Protein AF-A0A196LD82-F1 (afdb_monomer)

Sequence (75 aa):
MTTGEIEKALGGASHRTIFNHVRELEADGIVTSDARDDRNGQRVRYAADREAIRRELREYSKYLLGEPLTGDDAS

Secondary structure (DSSP, 8-state):
--HHHHHHHHSSS-HHHHHHHHHHHHHTTSEEE---S--TT----EEE-HHHHHHHHHHHHHHHHSSPPPTTTT-

pLDDT: mean 87.87, std 9.91, range [47.19, 95.94]

Solvent-accessible surface area (backbone atoms only — not comparable to full-atom values): 4456 Å² total; per-residue (Å²): 84,34,64,70,55,49,31,66,72,64,73,76,57,52,64,66,58,51,49,52,51,54,53,50,36,36,74,72,59,30,29,47,64,76,60,57,102,69,57,83,95,53,90,46,44,42,47,72,40,68,67,45,48,55,50,51,50,22,53,51,29,27,72,77,73,73,47,57,66,54,88,77,80,80,117

Structure (mmCIF, N/CA/C/O backbone):
data_AF-A0A196LD82-F1
#
_entry.id   AF-A0A196LD82-F1
#
loop_
_atom_site.group_PDB
_atom_site.id
_atom_site.type_symbol
_atom_site.label_atom_id
_atom_site.label_alt_id
_atom_site.label_comp_id
_atom_site.label_asym_id
_atom_site.label_entity_id
_atom_site.label_seq_id
_atom_site.pdbx_PDB_ins_code
_atom_site.Cartn_x
_atom_site.Cartn_y
_atom_site.Cartn_z
_atom_site.occupancy
_atom_site.B_iso_or_equiv
_atom_site.auth_seq_id
_atom_site.auth_comp_id
_atom_site.auth_asym_id
_atom_site.auth_atom_id
_atom_site.pdbx_PDB_model_num
ATOM 1 N N . MET A 1 1 ? 5.836 5.667 -9.097 1.00 88.69 1 MET A N 1
ATOM 2 C CA . MET A 1 1 ? 7.195 5.504 -8.528 1.00 88.69 1 MET A CA 1
ATOM 3 C C . MET A 1 1 ? 7.714 4.115 -8.851 1.00 88.69 1 MET A C 1
ATOM 5 O O . MET A 1 1 ? 6.905 3.222 -9.026 1.00 88.69 1 MET A O 1
ATOM 9 N N . THR A 1 2 ? 9.021 3.904 -8.932 1.00 91.88 2 THR A N 1
ATOM 10 C CA . THR A 1 2 ? 9.642 2.569 -9.058 1.00 91.88 2 THR A CA 1
ATOM 11 C C . THR A 1 2 ? 10.222 2.095 -7.726 1.00 91.88 2 THR A C 1
ATOM 13 O O . THR A 1 2 ? 10.436 2.916 -6.836 1.00 91.88 2 THR A O 1
ATOM 16 N N . THR A 1 3 ? 10.538 0.803 -7.580 1.00 89.56 3 THR A N 1
ATOM 17 C CA . THR A 1 3 ? 11.140 0.264 -6.340 1.00 89.56 3 THR A CA 1
ATOM 18 C C . THR A 1 3 ? 12.419 1.012 -5.950 1.00 89.56 3 THR A C 1
ATOM 20 O O . THR A 1 3 ? 12.577 1.385 -4.794 1.00 89.56 3 THR A O 1
ATOM 23 N N . GLY A 1 4 ? 13.294 1.322 -6.914 1.00 89.06 4 GLY A N 1
ATOM 24 C CA . GLY A 1 4 ? 14.524 2.080 -6.647 1.00 89.06 4 GLY A CA 1
ATOM 25 C C . GLY A 1 4 ? 14.290 3.558 -6.300 1.00 89.06 4 GLY A C 1
ATOM 26 O O . GLY A 1 4 ? 15.077 4.154 -5.572 1.00 89.06 4 GLY A O 1
ATOM 27 N N . GLU A 1 5 ? 13.209 4.171 -6.796 1.00 91.81 5 GLU A N 1
ATOM 28 C CA . GLU A 1 5 ? 12.810 5.528 -6.381 1.00 91.81 5 GLU A CA 1
ATOM 29 C C . GLU A 1 5 ? 12.277 5.527 -4.942 1.00 91.81 5 GLU A C 1
ATOM 31 O O . GLU A 1 5 ? 12.595 6.432 -4.176 1.00 91.81 5 GLU A O 1
ATOM 36 N N . ILE A 1 6 ? 11.516 4.494 -4.567 1.00 91.25 6 ILE A N 1
ATOM 37 C CA . ILE A 1 6 ? 11.011 4.302 -3.201 1.00 91.25 6 ILE A CA 1
ATOM 38 C C . ILE A 1 6 ? 12.174 4.036 -2.235 1.00 91.25 6 ILE A C 1
ATOM 40 O O . ILE A 1 6 ? 12.225 4.629 -1.164 1.00 91.25 6 ILE A O 1
ATOM 44 N N . GLU A 1 7 ? 13.147 3.215 -2.631 1.00 91.81 7 GLU A N 1
ATOM 45 C CA . GLU A 1 7 ? 14.354 2.924 -1.844 1.00 91.81 7 GLU A CA 1
ATOM 46 C C . GLU A 1 7 ? 15.143 4.181 -1.497 1.00 91.81 7 GLU A C 1
ATOM 48 O O . GLU A 1 7 ? 15.446 4.428 -0.329 1.00 91.81 7 GLU A O 1
ATOM 53 N N . LYS A 1 8 ? 15.389 5.035 -2.493 1.00 91.25 8 LYS A N 1
ATOM 54 C CA . LYS A 1 8 ? 16.047 6.327 -2.277 1.00 91.25 8 LYS A CA 1
ATOM 55 C C . LYS A 1 8 ? 15.245 7.249 -1.361 1.00 91.25 8 LYS A C 1
ATOM 57 O O . LYS A 1 8 ? 15.846 7.973 -0.578 1.00 91.25 8 LYS A O 1
ATOM 62 N N . ALA A 1 9 ? 13.917 7.235 -1.467 1.00 90.81 9 ALA A N 1
ATOM 63 C CA . ALA A 1 9 ? 13.049 8.081 -0.653 1.00 90.81 9 ALA A CA 1
ATOM 64 C C . ALA A 1 9 ? 12.983 7.625 0.814 1.00 90.81 9 ALA A C 1
ATOM 66 O O . ALA A 1 9 ? 12.934 8.464 1.707 1.00 90.81 9 ALA A O 1
ATOM 67 N N . LEU A 1 10 ? 12.993 6.312 1.066 1.00 88.00 10 LEU A N 1
ATOM 68 C CA . LEU A 1 10 ? 12.906 5.745 2.415 1.00 88.00 10 LEU A CA 1
ATOM 69 C C . LEU A 1 10 ? 14.260 5.683 3.137 1.00 88.00 10 LEU A C 1
ATOM 71 O O . LEU A 1 10 ? 14.284 5.548 4.356 1.00 88.00 10 LEU A O 1
ATOM 75 N N . GLY A 1 11 ? 15.383 5.755 2.415 1.00 81.69 11 GLY A N 1
ATOM 76 C CA . GLY A 1 11 ? 16.722 5.982 2.976 1.00 81.69 11 GLY A CA 1
ATOM 77 C C . GLY A 1 11 ? 17.295 4.885 3.890 1.00 81.69 11 GLY A C 1
ATOM 78 O O . GLY A 1 11 ? 18.431 5.022 4.335 1.00 81.69 11 GLY A O 1
ATOM 79 N N . GLY A 1 12 ? 16.554 3.806 4.170 1.00 81.44 12 GLY A N 1
ATOM 80 C CA . GLY A 1 12 ? 16.993 2.753 5.098 1.00 81.44 12 GLY A CA 1
ATOM 81 C C . GLY A 1 12 ? 16.379 1.364 4.898 1.00 81.44 12 GLY A C 1
ATOM 82 O O . GLY A 1 12 ? 16.786 0.423 5.575 1.00 81.44 12 GLY A O 1
ATOM 83 N N . ALA A 1 13 ? 15.431 1.195 3.972 1.00 87.31 13 ALA A N 1
ATOM 84 C CA . ALA A 1 13 ? 14.856 -0.112 3.656 1.00 87.31 13 ALA A CA 1
ATOM 85 C C . ALA A 1 13 ? 15.564 -0.735 2.446 1.00 87.31 13 ALA A C 1
ATOM 87 O O . ALA A 1 13 ? 15.803 -0.058 1.449 1.00 87.31 13 ALA A O 1
ATOM 88 N N . SER A 1 14 ? 15.875 -2.032 2.518 1.00 90.12 14 SER A N 1
ATOM 89 C CA . SER A 1 14 ? 16.501 -2.734 1.392 1.00 90.12 14 SER A CA 1
ATOM 90 C C . SER A 1 14 ? 15.550 -2.833 0.196 1.00 90.12 14 SER A C 1
ATOM 92 O O . SER A 1 14 ? 14.338 -2.994 0.374 1.00 90.12 14 SER A O 1
ATOM 94 N N . HIS A 1 15 ? 16.097 -2.851 -1.022 1.00 89.12 15 HIS A N 1
ATOM 95 C CA . HIS A 1 15 ? 15.330 -3.105 -2.244 1.00 89.12 15 HIS A CA 1
ATOM 96 C C . HIS A 1 15 ? 14.379 -4.310 -2.140 1.00 89.12 15 HIS A C 1
ATOM 98 O O . HIS A 1 15 ? 13.221 -4.233 -2.547 1.00 89.12 15 HIS A O 1
ATOM 104 N N . ARG A 1 16 ? 14.855 -5.426 -1.565 1.00 90.50 16 ARG A N 1
ATOM 105 C CA . ARG A 1 16 ? 14.063 -6.654 -1.388 1.00 90.50 16 ARG A CA 1
ATOM 106 C C . ARG A 1 16 ? 12.885 -6.438 -0.439 1.00 90.50 16 ARG A C 1
ATOM 108 O O . ARG A 1 16 ? 11.788 -6.903 -0.724 1.00 90.50 16 ARG A O 1
ATOM 115 N N . THR A 1 17 ? 13.106 -5.730 0.665 1.00 93.25 17 THR A N 1
ATOM 116 C CA . THR A 1 17 ? 12.051 -5.383 1.628 1.00 93.25 17 THR A CA 1
ATOM 117 C C . THR A 1 17 ? 10.973 -4.534 0.963 1.00 93.25 17 THR A C 1
ATOM 119 O O . THR A 1 17 ? 9.791 -4.841 1.067 1.00 93.25 17 THR A O 1
ATOM 122 N N . ILE A 1 18 ? 11.379 -3.509 0.214 1.00 92.31 18 ILE A N 1
ATOM 123 C CA . ILE A 1 18 ? 10.448 -2.618 -0.485 1.00 92.31 18 ILE A CA 1
ATOM 124 C C . ILE A 1 18 ? 9.669 -3.382 -1.549 1.00 92.31 18 ILE A C 1
ATOM 126 O O . ILE A 1 18 ? 8.459 -3.214 -1.659 1.00 92.31 18 ILE A O 1
ATOM 130 N N . PHE A 1 19 ? 10.344 -4.238 -2.318 1.00 91.50 19 PHE A N 1
ATOM 131 C CA . PHE A 1 19 ? 9.688 -5.082 -3.308 1.00 91.50 19 PHE A CA 1
ATOM 132 C C . PHE A 1 19 ? 8.595 -5.951 -2.674 1.00 91.50 19 PHE A C 1
ATOM 134 O O . PHE A 1 19 ? 7.479 -5.981 -3.187 1.00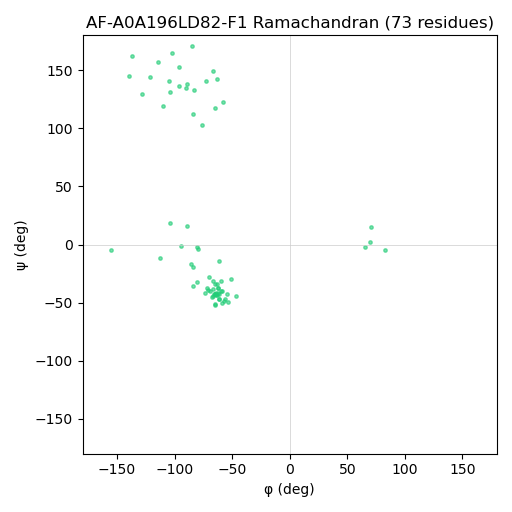 91.50 19 PHE A O 1
ATOM 141 N N . ASN A 1 20 ? 8.891 -6.602 -1.546 1.00 92.81 20 ASN A N 1
ATOM 142 C CA . ASN A 1 20 ? 7.914 -7.420 -0.832 1.00 92.81 20 ASN A CA 1
ATOM 143 C C . ASN A 1 20 ? 6.718 -6.589 -0.345 1.00 92.81 20 ASN A C 1
ATOM 145 O O . ASN A 1 20 ? 5.582 -6.964 -0.610 1.00 92.81 20 ASN A O 1
ATOM 149 N N . HIS A 1 21 ? 6.952 -5.428 0.269 1.00 93.19 21 HIS A N 1
ATOM 150 C CA . HIS A 1 21 ? 5.855 -4.575 0.737 1.00 93.19 21 HIS A CA 1
ATOM 151 C C . HIS A 1 21 ? 4.992 -4.040 -0.399 1.00 93.19 21 HIS A C 1
ATOM 153 O O . HIS A 1 21 ? 3.773 -4.043 -0.307 1.00 93.19 21 HIS A O 1
ATOM 159 N N . VAL A 1 22 ? 5.594 -3.614 -1.508 1.00 92.94 22 VAL A N 1
ATOM 160 C CA . VAL A 1 22 ? 4.816 -3.167 -2.669 1.00 92.94 22 VAL A CA 1
ATOM 161 C C . VAL A 1 22 ? 3.983 -4.315 -3.247 1.00 92.9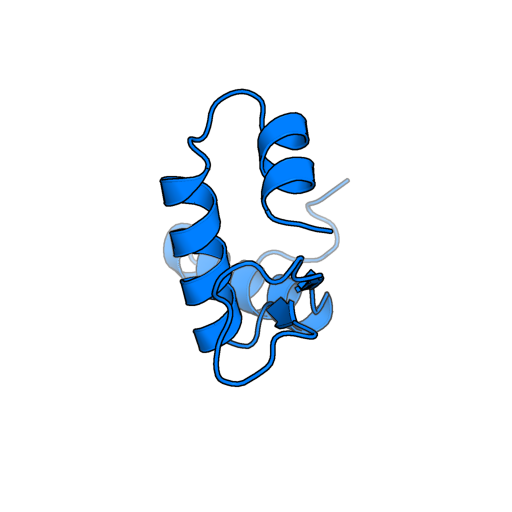4 22 VAL A C 1
ATOM 163 O O . VAL A 1 22 ? 2.863 -4.088 -3.696 1.00 92.94 22 VAL A O 1
ATOM 166 N N . ARG A 1 23 ? 4.493 -5.552 -3.200 1.00 92.25 23 ARG A N 1
ATOM 167 C CA . ARG A 1 23 ? 3.745 -6.745 -3.610 1.00 92.25 23 ARG A CA 1
ATOM 168 C C . ARG A 1 23 ? 2.553 -7.057 -2.708 1.00 92.25 23 ARG A C 1
ATOM 170 O O . ARG A 1 23 ? 1.529 -7.486 -3.237 1.00 92.25 23 ARG A O 1
ATOM 177 N N . GLU A 1 24 ? 2.696 -6.857 -1.402 1.00 94.44 24 GLU A N 1
ATOM 178 C CA . GLU A 1 24 ? 1.609 -6.975 -0.420 1.00 94.44 24 GLU A CA 1
ATOM 179 C C . GLU A 1 24 ? 0.552 -5.893 -0.673 1.00 94.44 24 GLU A C 1
ATOM 181 O O . GLU A 1 24 ? -0.601 -6.212 -0.937 1.00 94.44 24 GLU A O 1
ATOM 186 N N . LEU A 1 25 ? 0.969 -4.625 -0.764 1.00 94.38 25 LEU A N 1
ATOM 187 C CA . LEU A 1 25 ? 0.070 -3.499 -1.039 1.00 94.38 25 LEU A CA 1
ATOM 188 C C . LEU A 1 25 ? -0.672 -3.628 -2.381 1.00 94.38 25 LEU A C 1
ATOM 190 O O . LEU A 1 25 ? -1.792 -3.139 -2.516 1.00 94.38 25 LEU A O 1
ATOM 194 N N . GLU A 1 26 ? -0.064 -4.259 -3.388 1.00 93.44 26 GLU A N 1
ATOM 195 C CA . GLU A 1 26 ? -0.755 -4.605 -4.635 1.00 93.44 26 GLU A CA 1
ATOM 196 C C . GLU A 1 26 ? -1.801 -5.704 -4.457 1.00 93.44 26 GLU A C 1
ATOM 198 O O . GLU A 1 26 ? -2.862 -5.628 -5.071 1.00 93.44 26 GLU A O 1
ATOM 203 N N . ALA A 1 27 ? -1.509 -6.734 -3.658 1.00 93.56 27 ALA A N 1
ATOM 204 C CA . ALA A 1 27 ? -2.467 -7.802 -3.377 1.00 93.56 27 ALA A CA 1
ATOM 205 C C . ALA A 1 27 ? -3.691 -7.271 -2.613 1.00 93.56 27 ALA A C 1
ATOM 207 O O . ALA A 1 27 ? -4.811 -7.696 -2.888 1.00 93.56 27 ALA A O 1
ATOM 208 N N . ASP A 1 28 ? -3.476 -6.281 -1.746 1.00 93.06 28 ASP A N 1
ATOM 209 C CA . ASP A 1 28 ? -4.525 -5.597 -0.986 1.00 93.06 28 ASP A CA 1
ATOM 210 C C . ASP A 1 28 ? -5.265 -4.520 -1.808 1.00 93.06 28 ASP A C 1
ATOM 212 O O . ASP A 1 28 ? -6.192 -3.872 -1.322 1.00 93.06 28 ASP A O 1
ATOM 216 N N . GLY A 1 29 ? -4.863 -4.292 -3.065 1.00 94.31 29 GLY A N 1
ATOM 217 C CA . GLY A 1 29 ? -5.477 -3.297 -3.950 1.00 94.31 29 GLY A CA 1
ATOM 218 C C . GLY A 1 29 ? -5.199 -1.840 -3.560 1.00 94.31 29 GLY A C 1
ATOM 219 O O . GLY A 1 29 ? -5.864 -0.930 -4.050 1.00 94.31 29 GLY A O 1
ATOM 220 N N . ILE A 1 30 ? -4.221 -1.597 -2.687 1.00 95.94 30 ILE A N 1
ATOM 221 C CA . ILE A 1 30 ? -3.801 -0.258 -2.241 1.00 95.94 30 ILE A CA 1
ATOM 222 C C . ILE A 1 30 ? -2.878 0.386 -3.282 1.00 95.94 30 ILE A C 1
ATOM 224 O O . ILE A 1 30 ? -2.849 1.607 -3.464 1.00 95.94 30 ILE A O 1
ATOM 228 N N . VAL A 1 31 ? -2.106 -0.445 -3.977 1.00 95.69 31 VAL A N 1
ATOM 229 C CA . VAL A 1 31 ? -1.195 -0.046 -5.046 1.00 95.69 31 VAL A CA 1
ATOM 230 C C . VAL A 1 31 ? -1.578 -0.771 -6.329 1.00 95.69 31 VAL A C 1
ATOM 232 O O . VAL A 1 31 ? -1.974 -1.929 -6.322 1.00 95.69 31 VAL A O 1
ATOM 235 N N . THR A 1 32 ? -1.425 -0.086 -7.453 1.00 94.75 32 THR A N 1
ATOM 236 C CA . THR A 1 32 ? -1.489 -0.665 -8.795 1.00 94.75 32 THR A CA 1
ATOM 237 C C . THR A 1 32 ? -0.124 -0.552 -9.458 1.00 94.75 32 THR A C 1
ATOM 239 O O . THR A 1 32 ? 0.689 0.306 -9.091 1.00 94.75 32 THR A O 1
ATOM 242 N N . SER A 1 33 ? 0.144 -1.401 -10.447 1.00 93.38 33 SER A N 1
ATOM 243 C CA . SER A 1 33 ? 1.350 -1.287 -11.263 1.00 93.38 33 SER A CA 1
ATOM 244 C C . SER A 1 33 ? 1.091 -1.487 -12.747 1.00 93.38 33 SER A C 1
ATOM 246 O O . SER A 1 33 ? 0.076 -2.045 -13.153 1.00 93.38 33 SER A O 1
ATOM 248 N N . ASP A 1 34 ? 2.054 -1.042 -13.553 1.00 92.75 34 ASP A N 1
ATOM 249 C CA . ASP A 1 34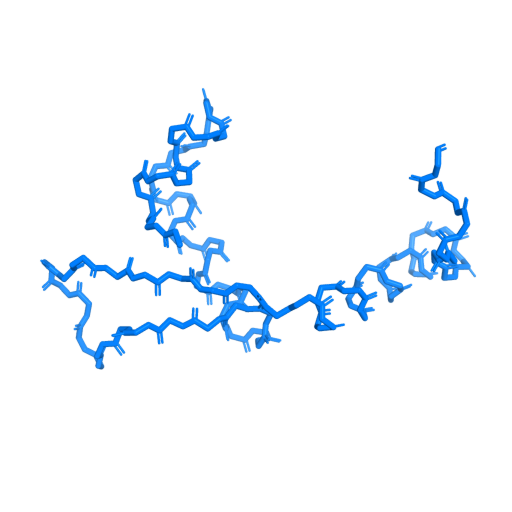 ? 2.140 -1.314 -14.992 1.00 92.75 34 ASP A CA 1
ATOM 250 C C . ASP A 1 34 ? 2.916 -2.608 -15.319 1.00 92.75 34 ASP A C 1
ATOM 252 O O . ASP A 1 34 ? 3.361 -2.817 -16.455 1.00 92.75 34 ASP A O 1
ATOM 256 N N . ALA A 1 35 ? 3.123 -3.468 -14.319 1.00 87.38 35 ALA A N 1
ATOM 257 C CA . ALA A 1 35 ? 3.820 -4.729 -14.499 1.00 87.38 35 ALA A CA 1
ATOM 258 C C . ALA A 1 35 ? 3.066 -5.651 -15.461 1.00 87.38 35 ALA A C 1
ATOM 260 O O . ALA A 1 35 ? 1.839 -5.746 -15.426 1.00 87.38 35 ALA A O 1
ATOM 261 N N . ARG A 1 36 ? 3.823 -6.384 -16.278 1.00 81.75 36 ARG A N 1
ATOM 262 C CA . ARG A 1 36 ? 3.304 -7.556 -16.990 1.00 81.75 36 ARG A CA 1
ATOM 263 C C . ARG A 1 36 ? 3.399 -8.785 -16.076 1.00 81.75 36 ARG A C 1
ATOM 265 O O . ARG A 1 36 ? 4.016 -8.708 -15.012 1.00 81.75 36 ARG A O 1
ATOM 272 N N . ASP A 1 37 ? 2.801 -9.904 -16.494 1.00 72.75 37 ASP A N 1
ATOM 273 C CA . ASP A 1 37 ? 2.779 -11.168 -15.729 1.00 72.75 37 ASP A CA 1
ATOM 274 C C . ASP A 1 37 ? 4.181 -11.616 -15.261 1.00 72.75 37 ASP A C 1
ATOM 276 O O . ASP A 1 37 ? 4.339 -12.210 -14.197 1.00 72.75 37 ASP A O 1
ATOM 280 N N . ASP A 1 38 ? 5.209 -11.258 -16.032 1.00 73.75 38 ASP A N 1
ATOM 281 C CA . ASP A 1 38 ? 6.629 -11.414 -15.733 1.00 73.75 38 ASP A CA 1
ATOM 282 C C . ASP A 1 38 ? 7.267 -10.030 -15.466 1.00 73.75 38 ASP A C 1
ATOM 284 O O . ASP A 1 38 ? 7.277 -9.161 -16.339 1.00 73.75 38 ASP A O 1
ATOM 288 N N . ARG A 1 39 ? 7.813 -9.829 -14.254 1.00 79.38 39 ARG A N 1
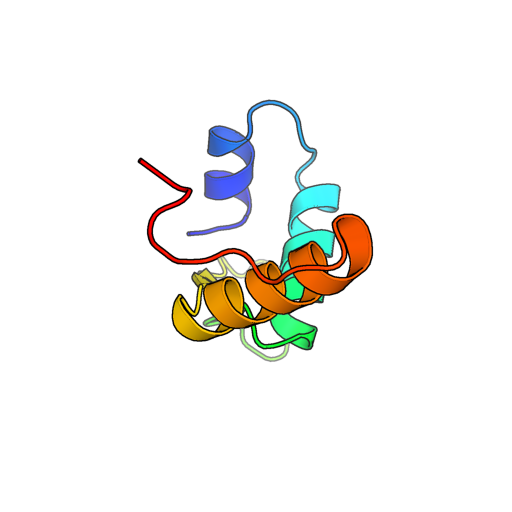ATOM 289 C CA . ARG A 1 39 ? 8.509 -8.596 -13.819 1.00 79.38 39 ARG A CA 1
ATOM 290 C C . ARG A 1 39 ? 10.031 -8.646 -14.002 1.00 79.38 39 ARG A C 1
ATOM 292 O O . ARG A 1 39 ? 10.713 -7.677 -13.658 1.00 79.38 39 ARG A O 1
ATOM 299 N N . ASN A 1 40 ? 10.593 -9.754 -14.485 1.00 76.12 40 ASN A N 1
ATOM 300 C CA . ASN A 1 40 ? 12.036 -9.971 -14.553 1.00 76.12 40 ASN A CA 1
ATOM 301 C C . ASN A 1 40 ? 12.698 -8.974 -15.507 1.00 76.12 40 ASN A C 1
ATOM 303 O O . ASN A 1 40 ? 12.424 -8.932 -16.703 1.00 76.12 40 ASN A O 1
ATOM 307 N N . GLY A 1 41 ? 13.591 -8.147 -14.959 1.00 77.50 41 GLY A N 1
ATOM 308 C CA . GLY A 1 41 ? 14.285 -7.105 -15.719 1.00 77.50 41 GLY A CA 1
ATOM 309 C C . GLY A 1 41 ? 13.394 -5.935 -16.157 1.00 77.50 41 GLY A C 1
ATOM 310 O O . GLY A 1 41 ? 13.890 -5.010 -16.802 1.00 77.50 41 GLY A O 1
ATOM 311 N N . GLN A 1 42 ? 12.106 -5.924 -15.795 1.00 84.50 42 GLN A N 1
ATOM 312 C CA . GLN A 1 42 ? 11.196 -4.831 -16.119 1.00 84.50 42 GLN A CA 1
ATOM 313 C C . GLN A 1 42 ? 11.332 -3.701 -15.093 1.00 84.50 42 GLN A C 1
ATOM 315 O O . GLN A 1 42 ? 11.265 -3.904 -13.880 1.00 84.50 42 GLN A O 1
ATOM 320 N N . ARG A 1 43 ? 11.433 -2.461 -15.581 1.00 88.12 43 ARG A N 1
ATOM 321 C CA . ARG A 1 43 ? 11.209 -1.285 -14.737 1.00 88.12 43 ARG A CA 1
ATOM 322 C C . ARG A 1 43 ? 9.705 -1.113 -14.519 1.00 88.12 43 ARG A C 1
ATOM 324 O O . ARG A 1 43 ? 9.018 -0.627 -15.410 1.00 88.12 43 ARG A O 1
ATOM 331 N N . VAL A 1 44 ? 9.229 -1.493 -13.339 1.00 91.56 44 VAL A N 1
ATOM 332 C CA . VAL A 1 44 ? 7.817 -1.383 -12.941 1.00 91.56 44 VAL A CA 1
ATOM 333 C C . VAL A 1 44 ? 7.545 -0.033 -12.278 1.00 91.56 44 VAL A C 1
ATOM 335 O O . VAL A 1 44 ? 8.309 0.410 -11.412 1.00 91.56 44 VAL A O 1
ATOM 338 N N . ARG A 1 45 ? 6.451 0.618 -12.674 1.00 93.00 45 ARG A N 1
ATOM 339 C CA . ARG A 1 45 ? 5.902 1.815 -12.039 1.00 93.00 45 ARG A CA 1
ATOM 340 C C . ARG A 1 45 ? 4.674 1.453 -11.221 1.00 93.00 45 ARG A C 1
ATOM 342 O O . ARG A 1 45 ? 3.740 0.829 -11.705 1.00 93.00 45 ARG A O 1
ATOM 349 N N . TYR A 1 46 ? 4.675 1.948 -9.998 1.00 93.31 46 TYR A N 1
ATOM 350 C CA . TYR A 1 46 ? 3.606 1.826 -9.027 1.00 93.31 46 TYR A CA 1
ATOM 351 C C . TYR A 1 46 ? 2.849 3.143 -8.891 1.00 93.31 46 TYR A C 1
ATOM 353 O O . TYR A 1 46 ? 3.465 4.222 -8.871 1.00 93.31 46 TYR A O 1
ATOM 361 N N . ALA A 1 47 ? 1.533 3.044 -8.754 1.00 95.19 47 ALA A N 1
ATOM 362 C CA . ALA A 1 47 ? 0.634 4.138 -8.427 1.00 95.19 47 ALA A CA 1
ATOM 363 C C . ALA A 1 47 ? -0.241 3.727 -7.241 1.00 95.19 47 ALA A C 1
ATOM 365 O O . ALA A 1 47 ? -0.826 2.649 -7.240 1.00 95.19 47 ALA A O 1
ATOM 366 N N . ALA A 1 48 ? -0.307 4.581 -6.225 1.00 94.06 48 ALA A N 1
ATOM 367 C CA . ALA A 1 48 ? -1.117 4.320 -5.047 1.00 94.06 48 ALA A CA 1
ATOM 368 C C . ALA A 1 48 ? -2.539 4.857 -5.231 1.00 94.06 48 ALA A C 1
ATOM 370 O O . ALA A 1 48 ? -2.722 5.981 -5.709 1.00 94.06 48 ALA A O 1
ATOM 371 N N . ASP A 1 49 ? -3.523 4.078 -4.797 1.00 94.94 49 ASP A N 1
ATOM 372 C CA . ASP A 1 49 ? -4.907 4.514 -4.691 1.00 94.94 49 ASP A CA 1
ATOM 373 C C . ASP A 1 49 ? -5.100 5.241 -3.351 1.00 94.94 49 ASP A C 1
ATOM 375 O O . ASP A 1 49 ? -5.012 4.669 -2.263 1.00 94.94 49 ASP A O 1
ATOM 379 N N . ARG A 1 50 ? -5.354 6.550 -3.431 1.00 92.75 50 ARG A N 1
ATOM 380 C CA . ARG A 1 50 ? -5.523 7.401 -2.246 1.00 92.75 50 ARG A CA 1
ATOM 381 C C . ARG A 1 50 ? -6.780 7.060 -1.453 1.00 92.75 50 ARG A C 1
ATOM 383 O O . ARG A 1 50 ? -6.792 7.268 -0.241 1.00 92.75 50 ARG A O 1
ATOM 390 N N . GLU A 1 51 ? -7.836 6.596 -2.108 1.00 93.62 51 GLU A N 1
ATOM 391 C CA . GLU A 1 51 ? -9.075 6.213 -1.435 1.00 93.62 51 GLU A CA 1
ATOM 392 C C . GLU A 1 51 ? -8.891 4.892 -0.698 1.00 93.62 51 GLU A C 1
ATOM 394 O O . GLU A 1 51 ? -9.292 4.792 0.465 1.00 93.62 51 GLU A O 1
ATOM 399 N N . ALA A 1 52 ? -8.203 3.932 -1.324 1.00 93.81 52 ALA A N 1
ATOM 400 C CA . ALA A 1 52 ? -7.812 2.685 -0.678 1.00 93.81 52 ALA A CA 1
ATOM 401 C C . ALA A 1 52 ? -6.932 2.945 0.552 1.00 93.81 52 ALA A C 1
ATOM 403 O O . ALA A 1 52 ? -7.284 2.506 1.642 1.00 93.81 52 ALA A O 1
ATOM 404 N N . ILE A 1 53 ? -5.874 3.760 0.428 1.00 94.00 53 ILE A N 1
ATOM 405 C CA . ILE A 1 53 ? -5.019 4.138 1.570 1.00 94.00 53 ILE A CA 1
ATOM 406 C C . ILE A 1 53 ? -5.851 4.725 2.714 1.00 94.00 53 ILE A C 1
ATOM 408 O O . ILE A 1 53 ? -5.710 4.320 3.864 1.00 94.00 53 ILE A O 1
ATOM 412 N N . ARG A 1 54 ? -6.729 5.689 2.414 1.00 93.06 54 ARG A N 1
ATOM 413 C CA . ARG A 1 54 ? -7.558 6.335 3.440 1.00 93.06 54 ARG A CA 1
ATOM 414 C C . ARG A 1 54 ? -8.502 5.350 4.121 1.00 93.06 54 ARG A C 1
ATOM 416 O O . ARG A 1 54 ? -8.757 5.497 5.311 1.00 93.06 54 ARG A O 1
ATOM 423 N N . ARG A 1 55 ? -9.052 4.390 3.378 1.00 92.62 55 ARG A N 1
ATOM 424 C CA . ARG A 1 55 ? -9.900 3.337 3.940 1.00 92.62 55 ARG A CA 1
ATOM 425 C C . ARG A 1 55 ? -9.100 2.445 4.883 1.00 92.62 55 ARG A C 1
ATOM 427 O O . ARG A 1 55 ? -9.513 2.307 6.028 1.00 92.62 55 ARG A O 1
ATOM 434 N N . GLU A 1 56 ? -7.957 1.930 4.443 1.00 92.56 56 GLU A N 1
ATOM 435 C CA . GLU A 1 56 ? -7.134 1.046 5.275 1.00 92.56 56 GLU A CA 1
ATOM 436 C C . GLU A 1 56 ? -6.633 1.758 6.536 1.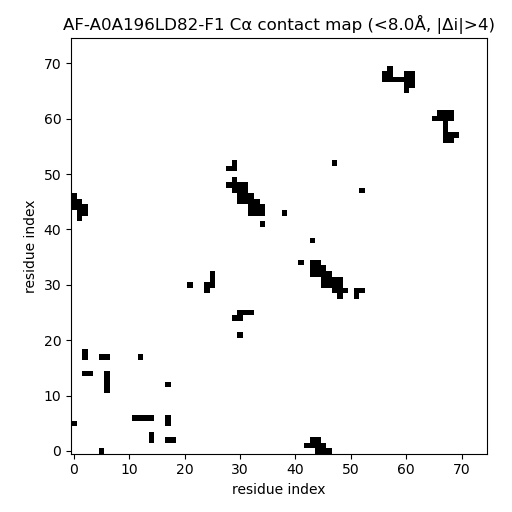00 92.56 56 GLU A C 1
ATOM 438 O O . GLU A 1 56 ? -6.716 1.203 7.626 1.00 92.56 56 GLU A O 1
ATOM 443 N N . LEU A 1 57 ? -6.207 3.022 6.435 1.00 92.50 57 LEU A N 1
ATOM 444 C CA . LEU A 1 57 ? -5.807 3.806 7.609 1.00 92.50 57 LEU A CA 1
ATOM 445 C C . LEU A 1 57 ? -6.947 3.967 8.622 1.00 92.50 57 LEU A C 1
ATOM 447 O O . LEU A 1 57 ? -6.707 3.861 9.821 1.00 92.50 57 LEU A O 1
ATOM 451 N N . ARG A 1 58 ? -8.189 4.180 8.169 1.00 93.12 58 ARG A N 1
ATOM 452 C CA . ARG A 1 58 ? -9.345 4.253 9.078 1.00 93.12 58 ARG A CA 1
ATOM 453 C C . ARG A 1 58 ? -9.587 2.936 9.806 1.00 93.12 58 ARG A C 1
ATOM 455 O O . ARG A 1 58 ? -9.837 2.964 11.010 1.00 93.12 58 ARG A O 1
ATOM 462 N N . GLU A 1 59 ? -9.509 1.811 9.100 1.00 91.38 59 GLU A N 1
ATOM 463 C CA . GLU A 1 59 ? -9.687 0.487 9.705 1.00 91.38 59 GLU A CA 1
ATOM 464 C C . GLU A 1 59 ? -8.558 0.163 10.689 1.00 91.38 59 GLU A C 1
ATOM 466 O O . GLU A 1 59 ? -8.822 -0.257 11.817 1.00 91.38 59 GLU A O 1
ATOM 471 N N . TYR A 1 60 ? -7.306 0.446 10.321 1.00 92.12 60 TYR A N 1
ATOM 472 C CA . TYR A 1 60 ? -6.160 0.268 11.212 1.00 92.12 60 TYR A CA 1
ATOM 473 C C . TYR A 1 60 ? -6.261 1.128 12.471 1.00 92.12 60 TYR A C 1
ATOM 475 O O . TYR A 1 60 ? -6.004 0.635 13.568 1.00 92.12 60 TYR A O 1
ATOM 483 N N . SER A 1 61 ? -6.671 2.388 12.348 1.00 93.19 61 SER A N 1
ATOM 484 C CA . SER A 1 61 ? -6.873 3.254 13.511 1.00 93.19 61 SER A CA 1
ATOM 485 C C . SER A 1 61 ? -7.994 2.764 14.400 1.00 93.19 61 SER A C 1
ATOM 487 O O . SER A 1 61 ? -7.806 2.679 15.609 1.00 93.19 61 SER A O 1
ATOM 489 N N . LYS A 1 62 ? -9.112 2.328 13.818 1.00 91.88 62 LYS A N 1
ATOM 490 C CA . LYS A 1 62 ? -10.192 1.718 14.590 1.00 91.88 62 LYS A CA 1
ATOM 491 C C . LYS A 1 62 ? -9.710 0.484 15.353 1.00 91.88 62 LYS A C 1
ATOM 493 O O . LYS A 1 62 ? -10.090 0.301 16.505 1.00 91.88 62 LYS A O 1
ATOM 498 N N . TYR A 1 63 ? -8.865 -0.342 14.739 1.00 92.62 63 TYR A N 1
ATOM 499 C CA . TYR A 1 63 ? -8.292 -1.519 15.388 1.00 92.62 63 TYR A CA 1
ATOM 500 C C . TYR A 1 63 ? -7.321 -1.165 16.528 1.00 92.62 63 TYR A C 1
ATOM 502 O O . TYR A 1 63 ? -7.391 -1.767 17.596 1.00 92.62 63 TYR A O 1
ATOM 510 N N . LEU A 1 64 ? -6.422 -0.198 16.317 1.00 94.62 64 LEU A N 1
ATOM 511 C CA . LEU A 1 64 ? -5.361 0.138 17.276 1.00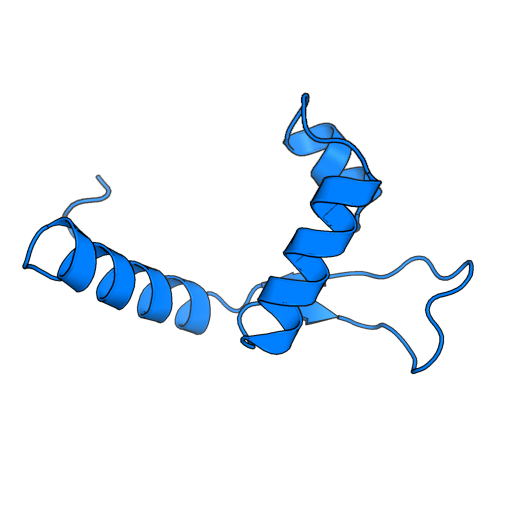 94.62 64 LEU A CA 1
ATOM 512 C C . LEU A 1 64 ? -5.814 1.090 18.389 1.00 94.62 64 LEU A C 1
ATOM 514 O O . LEU A 1 64 ? -5.331 0.987 19.514 1.00 94.62 64 LEU A O 1
ATOM 518 N N . LEU A 1 65 ? -6.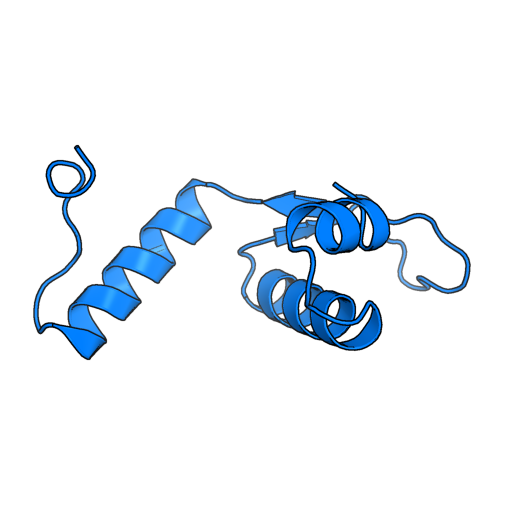700 2.029 18.066 1.00 93.81 65 LEU A N 1
ATOM 519 C CA . LEU A 1 65 ? -7.105 3.139 18.933 1.00 93.81 65 LEU A CA 1
ATOM 520 C C . LEU A 1 65 ? -8.564 3.025 19.391 1.00 93.81 65 LEU A C 1
ATOM 522 O O . LEU A 1 65 ? -8.981 3.746 20.289 1.00 93.81 65 LEU A O 1
ATOM 526 N N . GLY A 1 66 ? -9.347 2.121 18.797 1.00 92.50 66 GLY A N 1
ATOM 527 C CA . GLY A 1 66 ? -10.778 1.981 19.074 1.00 92.50 66 GLY A CA 1
ATOM 528 C C . GLY A 1 66 ? -11.665 2.9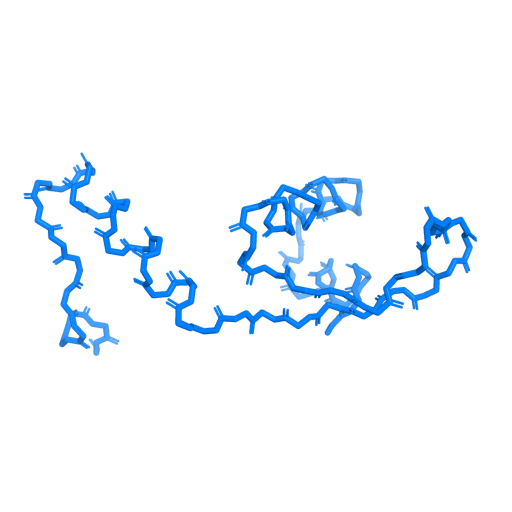67 18.307 1.00 92.50 66 GLY A C 1
ATOM 529 O O . GLY A 1 66 ? -12.887 2.840 18.355 1.00 92.50 66 GLY A O 1
ATOM 530 N N . GLU A 1 67 ? -11.079 3.902 17.557 1.00 88.94 67 GLU A N 1
ATOM 531 C CA . GLU A 1 67 ? -11.791 4.911 16.772 1.00 88.94 67 GLU A CA 1
ATOM 532 C C . GLU A 1 67 ? -11.136 5.138 15.397 1.00 88.94 67 GLU A C 1
ATOM 534 O O . GLU A 1 67 ? -9.916 5.013 15.255 1.00 88.94 67 GLU A O 1
ATOM 539 N N . PRO A 1 68 ? -11.925 5.407 14.342 1.00 84.69 68 PRO A N 1
ATOM 540 C CA . PRO A 1 68 ? -11.377 5.653 13.015 1.00 84.69 68 PRO A CA 1
ATOM 541 C C . PRO A 1 68 ? -10.694 7.023 12.957 1.00 84.69 68 PRO A C 1
ATOM 543 O O . PRO A 1 68 ? -11.240 8.004 13.453 1.00 84.69 68 PRO A O 1
ATOM 546 N N . LEU A 1 69 ? -9.554 7.108 12.263 1.00 83.12 69 LEU A N 1
ATOM 547 C CA . LEU A 1 69 ? -8.926 8.394 11.941 1.00 83.12 69 LEU A CA 1
ATOM 548 C C . LEU A 1 69 ? -9.909 9.271 11.156 1.00 83.12 69 LEU A C 1
ATOM 550 O O . LEU A 1 69 ? -10.375 8.879 10.076 1.00 83.12 69 LEU A O 1
ATOM 554 N N . THR A 1 70 ? -10.202 10.462 11.672 1.00 78.50 70 THR A N 1
ATOM 555 C CA . THR A 1 70 ? -11.003 11.452 10.954 1.00 78.50 70 THR A CA 1
ATOM 556 C C . THR A 1 70 ? -10.087 12.437 10.236 1.00 78.50 70 THR A C 1
ATOM 558 O O . THR A 1 70 ? -8.930 12.624 10.598 1.00 78.50 70 THR A O 1
ATOM 561 N N . GLY A 1 71 ? -10.566 13.018 9.134 1.00 63.66 71 GLY A N 1
ATOM 562 C CA . GLY A 1 71 ? -9.736 13.854 8.259 1.00 63.66 71 GLY A CA 1
ATOM 563 C C . GLY A 1 71 ? -9.153 15.109 8.923 1.00 63.66 71 GLY A C 1
ATOM 564 O O . GLY A 1 71 ? -8.228 15.686 8.357 1.00 63.66 71 GLY A O 1
ATOM 565 N N . ASP A 1 72 ? -9.660 15.493 10.096 1.00 60.12 72 ASP A N 1
ATOM 566 C CA . ASP A 1 72 ? -9.237 16.677 10.850 1.00 60.12 72 ASP A CA 1
ATOM 567 C C . ASP A 1 72 ? -8.021 16.420 11.758 1.00 60.12 72 ASP A C 1
ATOM 569 O O . ASP A 1 72 ? -7.325 17.364 12.124 1.00 60.12 72 ASP A O 1
ATOM 573 N N . ASP A 1 73 ? -7.691 15.157 12.049 1.00 57.34 73 ASP A N 1
ATOM 574 C CA . ASP A 1 73 ? -6.607 14.787 12.977 1.00 57.34 73 ASP A CA 1
ATOM 575 C C . ASP A 1 73 ? -5.200 14.876 12.349 1.00 57.34 73 ASP A C 1
ATOM 577 O O . ASP A 1 73 ? -4.191 14.636 13.011 1.00 57.34 73 ASP A O 1
ATOM 581 N N . ALA A 1 74 ? -5.121 15.187 11.051 1.00 55.28 74 ALA A N 1
ATOM 582 C CA . ALA A 1 74 ? -3.884 15.219 10.267 1.00 55.28 74 ALA A CA 1
ATOM 583 C C . ALA A 1 74 ? -3.357 16.642 9.980 1.00 55.28 74 ALA A C 1
ATOM 585 O O . ALA A 1 74 ? -2.577 16.811 9.036 1.00 55.28 74 ALA A O 1
ATOM 586 N N . SER A 1 75 ? -3.801 17.648 10.748 1.00 47.19 75 SER A N 1
ATOM 587 C CA . SER A 1 75 ? -3.346 19.049 10.635 1.00 47.19 75 SER A CA 1
ATOM 588 C C . SER A 1 75 ? -2.181 19.379 11.563 1.00 47.19 75 SER A C 1
ATOM 590 O O . SER A 1 75 ? -2.239 18.987 12.748 1.00 47.19 75 SER A O 1
#

Radius of gyration: 14.61 Å; Cα contacts (8 Å, |Δi|>4): 68; chains: 1; bounding box: 29×30×36 Å

Nearest PDB structures (foldseek):
  5hs7-assembly1_A  TM=6.449E-01  e=1.522E-02  Bacillus subtilis subsp. subtilis str. 168
  7bzg-assembly3_J  TM=6.749E-01  e=5.806E-02  Bacillus subtilis subsp. subtilis str. 168
  5zhv-assembly1_B  TM=6.724E-01  e=7.097E-02  Mycobacterium tuberculosis H37Rv
  1ku9-assembly1_B  TM=6.421E-01  e=8.675E-02  Methanocaldococcus jannaschii
  4hqe-assembly1_A  TM=5.930E-01  e=3.308E-01  Staphylococcus aureus

Mean predicted aligned error: 5.79 Å

Foldseek 3Di:
DFLVVVCVVVV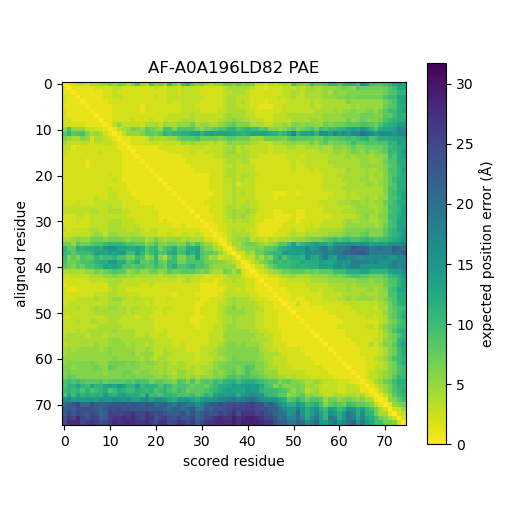DDDSVRSVVVQVVCVVLVQKDWPDDPDCVVNGIDIDGDPVSVQVVQQVVCCVPVVGGDDPVVPD